Protein AF-A0A6G2DFK9-F1 (afdb_monomer_lite)

Secondary structure (DSSP, 8-state):
-TTGGGSS--S--HHHHHHHHHHHHHTT--HHHHHHTGGGSS--SHHHHHHHHHHHHHHHHHHHHHHS-HHHHHHHHHHHTTHHHHHHHHHT--

Radius of gyration: 17.45 Å; chains: 1; bounding box: 32×27×54 Å

Sequence (94 aa):
FERIINEPKRGIGPGTVEKIRDFANLQNMSMLDASANIMLSGIKGKAAQSIWDFANMMLDLREQLDHLSITELVESVLEKTGYVDILNAQATLE

Structure (mmCIF, N/CA/C/O backbone):
data_AF-A0A6G2DFK9-F1
#
_entry.id   AF-A0A6G2DFK9-F1
#
loop_
_atom_site.group_PDB
_atom_site.id
_atom_site.type_symbol
_atom_site.label_atom_id
_atom_site.label_alt_id
_atom_site.label_comp_id
_atom_site.label_asym_id
_atom_site.label_entity_id
_atom_site.label_seq_id
_atom_site.pdbx_PDB_ins_code
_atom_site.Cartn_x
_atom_site.Cartn_y
_atom_site.Cartn_z
_atom_site.occupancy
_atom_site.B_iso_or_equiv
_atom_site.auth_seq_id
_atom_site.auth_comp_id
_atom_site.auth_asym_id
_atom_site.auth_atom_id
_atom_site.pdbx_PDB_model_num
ATOM 1 N N . PHE A 1 1 ? -8.960 0.939 -6.067 1.00 65.88 1 PHE A N 1
ATOM 2 C CA . PHE A 1 1 ? -7.540 0.553 -5.942 1.00 65.88 1 PHE A CA 1
ATOM 3 C C . PHE A 1 1 ? -6.598 1.704 -6.299 1.00 65.88 1 PHE A C 1
ATOM 5 O O . PHE A 1 1 ? -5.869 2.164 -5.436 1.00 65.88 1 PHE A O 1
ATOM 12 N N . GLU A 1 2 ? -6.660 2.245 -7.518 1.00 66.25 2 GLU A N 1
ATOM 13 C CA . GLU A 1 2 ? -5.702 3.268 -7.985 1.00 66.25 2 GLU A CA 1
ATOM 14 C C . GLU A 1 2 ? -5.738 4.607 -7.235 1.00 66.25 2 GLU A C 1
ATOM 16 O O . GLU A 1 2 ? -4.714 5.269 -7.130 1.00 66.25 2 GLU A O 1
ATOM 21 N N . ARG A 1 3 ? -6.894 4.993 -6.679 1.00 69.81 3 ARG A N 1
ATOM 22 C CA . ARG A 1 3 ? -7.000 6.178 -5.811 1.00 69.81 3 ARG A CA 1
ATOM 23 C C . ARG A 1 3 ? -6.360 5.943 -4.437 1.00 69.81 3 ARG A C 1
ATOM 25 O O . ARG A 1 3 ? -5.522 6.707 -3.993 1.00 69.81 3 ARG A O 1
ATOM 32 N N . ILE A 1 4 ? -6.676 4.811 -3.813 1.00 72.81 4 ILE A N 1
ATOM 33 C CA . ILE A 1 4 ? -6.271 4.498 -2.433 1.00 72.81 4 ILE A CA 1
ATOM 34 C C . ILE A 1 4 ? -4.808 4.053 -2.291 1.00 72.81 4 ILE A C 1
ATOM 36 O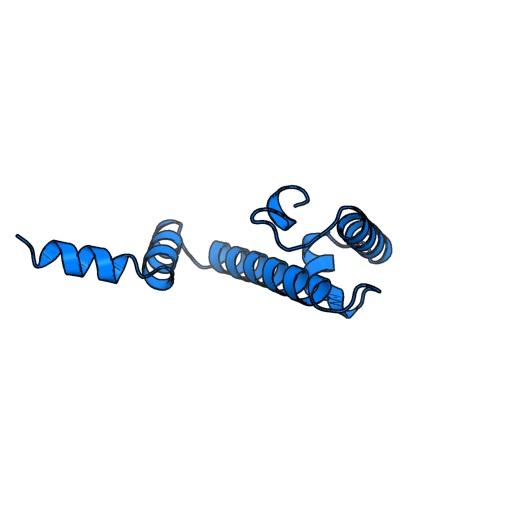 O . ILE A 1 4 ? -4.210 4.248 -1.238 1.00 72.81 4 ILE A O 1
ATOM 40 N N . ILE A 1 5 ? -4.198 3.483 -3.337 1.00 72.19 5 ILE A N 1
ATOM 41 C CA . ILE A 1 5 ? -2.824 2.962 -3.250 1.00 72.19 5 ILE A CA 1
ATOM 42 C C . ILE A 1 5 ? -1.798 4.068 -2.951 1.00 72.19 5 ILE A C 1
ATOM 44 O O . ILE A 1 5 ? -0.813 3.823 -2.258 1.00 72.19 5 ILE A O 1
ATOM 48 N N . ASN A 1 6 ? -2.044 5.305 -3.394 1.00 74.12 6 ASN A N 1
ATOM 49 C CA . ASN A 1 6 ? -1.159 6.448 -3.147 1.00 74.12 6 ASN A CA 1
ATOM 50 C C . ASN A 1 6 ? -1.756 7.491 -2.187 1.00 74.12 6 ASN A C 1
ATOM 52 O O . ASN A 1 6 ? -1.261 8.618 -2.119 1.00 74.12 6 ASN A O 1
ATOM 56 N N . GLU A 1 7 ? -2.801 7.122 -1.445 1.00 70.81 7 GLU A N 1
ATOM 57 C CA . GLU A 1 7 ? -3.402 7.963 -0.411 1.00 70.81 7 GLU A CA 1
ATOM 58 C C . GLU A 1 7 ? -3.353 7.232 0.942 1.00 70.81 7 GLU A C 1
ATOM 60 O O . GLU A 1 7 ? -3.991 6.185 1.094 1.00 70.81 7 GLU A O 1
ATOM 65 N N . PRO A 1 8 ? -2.565 7.712 1.929 1.00 64.19 8 PRO A N 1
ATOM 66 C CA . PRO A 1 8 ? -1.602 8.829 1.890 1.00 64.19 8 PRO A CA 1
ATOM 67 C C . PRO A 1 8 ? -0.423 8.601 0.922 1.00 64.19 8 PRO A C 1
ATOM 69 O O . PRO A 1 8 ? -0.191 7.480 0.477 1.00 64.19 8 PRO A O 1
ATOM 72 N N . LYS A 1 9 ? 0.334 9.662 0.588 1.00 68.31 9 LYS A N 1
ATOM 73 C CA . LYS A 1 9 ? 1.438 9.601 -0.394 1.00 68.31 9 LYS A CA 1
ATOM 74 C C . LYS A 1 9 ? 2.468 8.524 -0.014 1.00 68.31 9 LYS A C 1
ATOM 76 O O . LYS A 1 9 ? 3.251 8.724 0.909 1.00 68.31 9 LYS A O 1
ATOM 81 N N . ARG A 1 10 ? 2.519 7.422 -0.774 1.00 69.62 10 ARG A N 1
ATOM 82 C CA . ARG A 1 10 ? 3.438 6.277 -0.564 1.00 69.62 10 ARG A CA 1
ATOM 83 C C . ARG A 1 10 ? 4.642 6.277 -1.516 1.00 69.62 10 ARG A C 1
ATOM 85 O O . ARG A 1 10 ? 5.365 5.293 -1.616 1.00 69.62 10 ARG A O 1
ATOM 92 N N . GLY A 1 11 ? 4.860 7.376 -2.243 1.00 67.75 11 GLY A N 1
ATOM 93 C CA . GLY A 1 11 ? 5.936 7.471 -3.239 1.00 67.75 11 GLY A CA 1
ATOM 94 C C . GLY A 1 11 ? 5.689 6.605 -4.479 1.00 67.75 11 GLY A C 1
ATOM 95 O O . GLY A 1 11 ? 6.630 6.258 -5.191 1.00 67.75 11 GLY A O 1
ATOM 96 N N . ILE A 1 12 ? 4.429 6.249 -4.740 1.00 76.56 12 ILE A N 1
ATOM 97 C CA . ILE A 1 12 ? 4.030 5.427 -5.880 1.00 76.56 12 ILE A CA 1
ATOM 98 C C . ILE A 1 12 ? 3.650 6.373 -7.020 1.00 76.56 12 ILE A C 1
ATOM 100 O O . ILE A 1 12 ? 2.630 7.058 -6.971 1.00 76.56 12 ILE A O 1
ATOM 104 N N . GLY A 1 13 ? 4.516 6.458 -8.029 1.00 79.00 13 GLY A N 1
ATOM 105 C CA . GLY A 1 13 ? 4.273 7.264 -9.223 1.00 79.00 13 GLY A CA 1
ATOM 106 C C . GLY A 1 13 ? 3.321 6.582 -10.217 1.00 79.00 13 GLY A C 1
ATOM 107 O O . GLY A 1 13 ? 3.129 5.365 -10.149 1.00 79.00 13 GLY A O 1
ATOM 108 N N . PRO A 1 14 ? 2.780 7.332 -11.195 1.00 78.06 14 PRO A N 1
ATOM 109 C CA . PRO A 1 14 ? 1.866 6.796 -12.207 1.00 78.06 14 PRO A CA 1
ATOM 110 C C . PRO A 1 14 ? 2.484 5.643 -13.017 1.00 78.06 14 PRO A C 1
ATOM 112 O O . PRO A 1 14 ? 1.815 4.647 -13.267 1.00 78.06 14 PRO A O 1
ATOM 115 N N . GLY A 1 15 ? 3.785 5.708 -13.328 1.00 82.56 15 GLY A N 1
ATOM 116 C CA . GLY A 1 15 ? 4.486 4.622 -14.026 1.00 82.56 15 GLY A CA 1
ATOM 117 C C . GLY A 1 15 ? 4.647 3.341 -13.196 1.00 82.56 15 GLY A C 1
ATOM 118 O O . GLY A 1 15 ? 4.761 2.253 -13.752 1.00 82.56 15 GLY A O 1
ATOM 119 N N . THR A 1 16 ? 4.630 3.434 -11.864 1.00 83.94 16 THR A N 1
ATOM 120 C CA . THR A 1 16 ? 4.629 2.247 -10.997 1.00 83.94 16 THR A CA 1
ATOM 121 C C . THR A 1 16 ? 3.249 1.599 -10.993 1.00 83.94 16 THR A C 1
ATOM 123 O O . THR A 1 16 ? 3.158 0.383 -11.107 1.00 83.94 16 THR A O 1
ATOM 126 N N . VAL A 1 17 ? 2.177 2.397 -10.933 1.00 84.50 17 VAL A N 1
ATOM 127 C CA . VAL A 1 17 ? 0.793 1.895 -11.018 1.00 84.50 17 VAL A CA 1
ATOM 128 C C . VAL A 1 17 ? 0.544 1.194 -12.353 1.00 84.50 17 VAL A C 1
ATOM 130 O O . VAL A 1 17 ? -0.050 0.120 -12.380 1.00 84.50 17 VAL A O 1
ATOM 133 N N . GLU A 1 18 ? 1.053 1.750 -13.452 1.00 86.94 18 GLU A N 1
ATOM 134 C CA . GLU A 1 18 ? 0.933 1.132 -14.773 1.00 86.94 18 GLU A CA 1
ATOM 135 C C . GLU A 1 18 ? 1.639 -0.228 -14.848 1.00 86.94 18 GLU A C 1
ATOM 137 O O . GLU A 1 18 ? 1.056 -1.188 -15.342 1.00 86.94 18 GLU A O 1
ATOM 142 N N . LYS A 1 19 ? 2.836 -0.358 -14.259 1.00 87.38 19 LYS A N 1
ATOM 143 C CA . LYS A 1 19 ? 3.539 -1.649 -14.161 1.00 87.38 19 LYS A CA 1
ATOM 144 C C . LYS A 1 19 ? 2.781 -2.685 -13.331 1.00 87.38 19 LYS A C 1
ATOM 146 O O . LYS A 1 19 ? 2.808 -3.861 -13.673 1.00 87.38 19 LYS A O 1
ATOM 151 N N . ILE A 1 20 ? 2.112 -2.267 -12.253 1.00 87.56 20 ILE A N 1
ATOM 152 C CA . ILE A 1 20 ? 1.254 -3.166 -11.462 1.00 87.56 20 ILE A CA 1
ATOM 153 C C . ILE A 1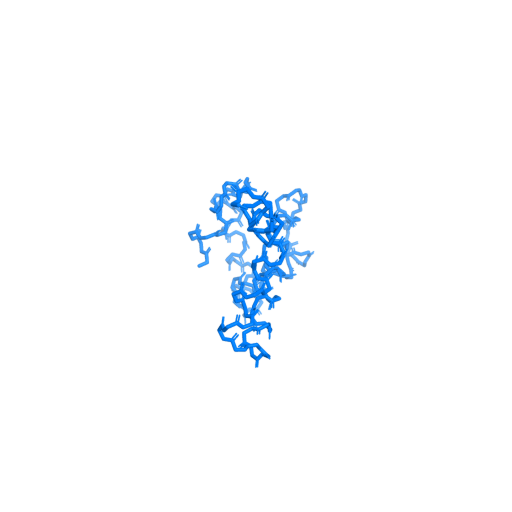 20 ? 0.073 -3.630 -12.312 1.00 87.56 20 ILE A C 1
ATOM 155 O O . ILE A 1 20 ? -0.253 -4.812 -12.303 1.00 87.56 20 ILE A O 1
ATOM 159 N N . ARG A 1 21 ? -0.559 -2.713 -13.054 1.00 87.81 21 ARG A N 1
ATOM 160 C CA . ARG A 1 21 ? -1.675 -3.036 -13.950 1.00 87.81 21 ARG A CA 1
ATOM 161 C C . ARG A 1 21 ? -1.250 -4.020 -15.037 1.00 87.81 21 ARG A C 1
ATOM 163 O O . ARG A 1 21 ? -1.962 -4.987 -15.280 1.00 87.81 21 ARG A O 1
ATOM 170 N N . ASP A 1 22 ? -0.104 -3.788 -15.666 1.00 90.62 22 ASP A N 1
ATOM 171 C CA . ASP A 1 22 ? 0.440 -4.680 -16.689 1.00 90.62 22 ASP A CA 1
ATOM 172 C C . ASP A 1 22 ? 0.732 -6.072 -16.114 1.00 90.62 22 ASP A C 1
ATOM 174 O O . ASP A 1 22 ? 0.249 -7.074 -16.634 1.00 90.62 22 ASP A O 1
ATOM 178 N N . PHE A 1 23 ? 1.398 -6.136 -14.957 1.00 90.12 23 PHE A N 1
ATOM 179 C CA . PHE A 1 23 ? 1.653 -7.391 -14.253 1.00 90.12 23 PHE A CA 1
ATOM 180 C C . PHE A 1 23 ? 0.361 -8.134 -13.873 1.00 90.12 23 PHE A C 1
ATOM 182 O O . PHE A 1 23 ? 0.258 -9.342 -14.086 1.00 90.12 23 PHE A O 1
ATOM 189 N N . ALA A 1 24 ? -0.644 -7.413 -13.369 1.00 91.12 24 ALA A N 1
ATOM 190 C CA . ALA A 1 24 ? -1.954 -7.963 -13.034 1.00 91.12 24 ALA A CA 1
ATOM 191 C C . ALA A 1 24 ? -2.640 -8.581 -14.263 1.00 91.12 24 ALA A C 1
ATOM 193 O O . ALA A 1 24 ? -3.123 -9.710 -14.199 1.00 91.12 24 ALA A O 1
ATOM 194 N N . ASN A 1 25 ? -2.613 -7.878 -15.400 1.00 91.44 25 ASN A N 1
ATOM 195 C CA . ASN A 1 25 ? -3.167 -8.366 -16.662 1.00 91.44 25 ASN A CA 1
ATOM 196 C C . ASN A 1 25 ? -2.407 -9.592 -17.187 1.00 91.44 25 ASN A C 1
ATOM 198 O O . ASN A 1 25 ? -3.033 -10.580 -17.567 1.00 91.44 25 ASN A O 1
ATOM 202 N N . LEU A 1 26 ? -1.070 -9.562 -17.170 1.00 90.56 26 LEU A N 1
ATOM 203 C CA . LEU A 1 26 ? -0.228 -10.678 -17.616 1.00 90.56 26 LEU A CA 1
ATOM 204 C C . LEU A 1 26 ? -0.494 -11.955 -16.816 1.00 90.56 26 LEU A C 1
ATOM 206 O O . LEU A 1 26 ? -0.493 -13.050 -17.374 1.00 90.56 26 LEU A O 1
ATOM 210 N N . GLN A 1 27 ? -0.723 -11.818 -15.513 1.00 88.06 27 GLN A N 1
ATOM 211 C CA . GLN A 1 27 ? -0.986 -12.942 -14.621 1.00 88.06 27 GLN A CA 1
ATOM 212 C C . GLN A 1 27 ? -2.481 -13.255 -14.451 1.00 88.06 27 GLN A C 1
ATOM 214 O O . GLN A 1 27 ? -2.822 -14.143 -13.675 1.00 88.06 27 GLN A O 1
ATOM 219 N N . ASN A 1 28 ? -3.370 -12.557 -15.171 1.00 90.06 28 ASN A N 1
ATOM 220 C CA . ASN A 1 28 ? -4.827 -12.696 -15.059 1.00 90.06 28 ASN A CA 1
ATOM 221 C C . ASN A 1 28 ? -5.327 -12.630 -13.601 1.00 90.06 28 ASN A C 1
ATOM 223 O O . ASN A 1 28 ? -6.160 -13.429 -13.174 1.00 90.06 28 ASN A O 1
ATOM 227 N N . MET A 1 29 ? -4.812 -11.674 -12.828 1.00 90.25 29 MET A N 1
ATOM 228 C CA . MET A 1 29 ? -5.175 -11.470 -11.425 1.00 90.25 29 MET A CA 1
ATOM 229 C C . MET A 1 29 ? -5.595 -10.024 -11.157 1.00 90.25 29 MET A C 1
ATOM 231 O O . MET A 1 29 ? -5.351 -9.118 -11.954 1.00 90.25 29 MET A O 1
ATOM 235 N N . SER A 1 30 ? -6.231 -9.787 -10.013 1.00 89.00 30 SER A N 1
ATOM 236 C CA . SER A 1 30 ? -6.618 -8.436 -9.601 1.00 89.00 30 SER A CA 1
ATOM 237 C C . SER A 1 30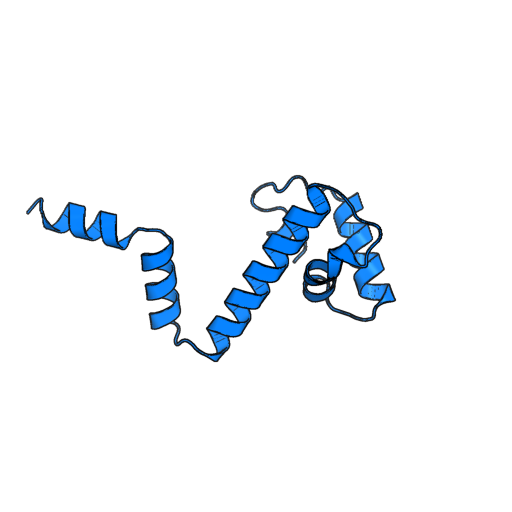 ? -5.388 -7.588 -9.271 1.00 89.00 30 SER A C 1
ATOM 239 O O . SER A 1 30 ? -4.376 -8.104 -8.805 1.00 89.00 30 SER A O 1
ATOM 241 N N . MET A 1 31 ? -5.484 -6.258 -9.404 1.00 87.38 31 MET A N 1
ATOM 242 C CA . MET A 1 31 ? -4.394 -5.353 -8.996 1.00 87.38 31 MET A CA 1
ATOM 243 C C . MET A 1 31 ? -3.996 -5.508 -7.516 1.00 87.38 31 MET A C 1
ATOM 245 O O . MET A 1 31 ? -2.840 -5.267 -7.176 1.00 87.38 31 MET A O 1
ATOM 249 N N . LEU A 1 32 ? -4.927 -5.920 -6.647 1.00 87.81 32 LEU A N 1
ATOM 250 C CA . LEU A 1 32 ? -4.650 -6.217 -5.239 1.00 87.81 32 LEU A CA 1
ATOM 251 C C . LEU A 1 32 ? -3.764 -7.463 -5.091 1.00 87.81 32 LEU A C 1
ATOM 253 O O . LEU A 1 32 ? -2.703 -7.375 -4.480 1.00 87.81 32 LEU A O 1
ATOM 257 N N . ASP A 1 33 ? -4.149 -8.583 -5.704 1.00 87.38 33 ASP A N 1
ATOM 258 C CA . ASP A 1 33 ? -3.359 -9.820 -5.707 1.00 87.38 33 ASP A CA 1
ATOM 259 C C . ASP A 1 33 ? -1.994 -9.625 -6.375 1.00 87.38 33 ASP A C 1
ATOM 261 O O . ASP A 1 33 ? -0.971 -10.075 -5.859 1.00 87.38 33 ASP A O 1
ATOM 265 N N . ALA A 1 34 ? -1.950 -8.866 -7.470 1.00 90.62 34 ALA A N 1
ATOM 266 C CA . ALA A 1 34 ? -0.711 -8.482 -8.141 1.00 90.62 34 ALA A CA 1
ATOM 267 C C . ALA A 1 34 ? 0.206 -7.653 -7.229 1.00 90.62 34 ALA A C 1
ATOM 269 O O . ALA A 1 34 ? 1.425 -7.802 -7.264 1.00 90.62 34 ALA A O 1
ATOM 270 N N . SER A 1 35 ? -0.380 -6.804 -6.382 1.00 89.94 35 SER A N 1
ATOM 271 C CA . SER A 1 35 ? 0.353 -6.005 -5.396 1.00 89.94 35 SER A CA 1
ATOM 272 C C . SER A 1 35 ? 0.840 -6.846 -4.210 1.00 89.94 35 SER A C 1
ATOM 274 O O . SER A 1 35 ? 1.941 -6.616 -3.715 1.00 89.94 35 SER A O 1
ATOM 276 N N . ALA A 1 36 ? 0.082 -7.861 -3.791 1.00 89.75 36 ALA A N 1
ATOM 277 C CA . ALA A 1 36 ? 0.527 -8.831 -2.785 1.00 89.75 36 ALA A CA 1
ATOM 278 C C . ALA A 1 36 ? 1.663 -9.724 -3.315 1.00 89.75 36 ALA A C 1
ATOM 280 O O . ALA A 1 36 ? 2.566 -10.107 -2.575 1.00 89.75 36 ALA A O 1
ATOM 281 N N . ASN A 1 37 ? 1.674 -9.978 -4.625 1.00 88.69 37 ASN A N 1
ATOM 282 C CA . ASN A 1 37 ? 2.704 -10.743 -5.327 1.00 88.69 37 ASN A CA 1
ATOM 283 C C . ASN A 1 37 ? 3.734 -9.853 -6.038 1.00 88.69 37 ASN A C 1
ATOM 285 O O . ASN A 1 37 ? 4.422 -10.302 -6.955 1.00 88.69 37 ASN A O 1
ATOM 289 N N . ILE A 1 38 ? 3.888 -8.592 -5.617 1.00 88.44 38 ILE A N 1
ATOM 290 C CA . ILE A 1 38 ? 4.712 -7.609 -6.337 1.00 88.44 38 ILE A CA 1
ATOM 291 C C . ILE A 1 38 ? 6.188 -8.016 -6.460 1.00 88.44 38 ILE A C 1
ATOM 293 O O . ILE A 1 38 ? 6.871 -7.575 -7.381 1.00 88.44 38 ILE A O 1
ATOM 297 N N . MET A 1 39 ? 6.675 -8.903 -5.591 1.00 85.38 39 MET A N 1
ATOM 298 C CA . MET A 1 39 ? 8.031 -9.464 -5.651 1.00 85.38 39 MET A CA 1
ATOM 299 C C . MET A 1 39 ? 8.279 -10.323 -6.902 1.00 85.38 39 MET A C 1
ATOM 301 O O . MET A 1 39 ? 9.427 -10.488 -7.306 1.00 85.38 39 MET A O 1
ATOM 305 N N . LEU A 1 40 ? 7.216 -10.844 -7.524 1.00 85.19 40 LEU A N 1
ATOM 306 C CA . LEU A 1 40 ? 7.264 -11.576 -8.794 1.00 85.19 40 LEU A CA 1
ATOM 307 C C . LEU A 1 40 ? 7.220 -10.641 -10.014 1.00 85.19 40 LEU A C 1
ATOM 309 O O . LEU A 1 40 ? 7.399 -11.085 -11.147 1.00 85.19 40 LEU A O 1
ATOM 313 N N . SER A 1 41 ? 6.988 -9.346 -9.793 1.00 84.44 41 SER A N 1
ATOM 314 C CA . SER A 1 41 ? 7.002 -8.332 -10.842 1.00 84.44 41 SER A CA 1
ATOM 315 C C . SER A 1 41 ? 8.419 -7.798 -11.104 1.00 84.44 41 SER A C 1
ATOM 317 O O . SER A 1 41 ? 9.381 -8.081 -10.390 1.00 84.44 41 SER A O 1
ATOM 319 N N . GLY A 1 42 ? 8.552 -6.937 -12.117 1.00 83.69 42 GLY A N 1
ATOM 320 C CA . GLY A 1 42 ? 9.782 -6.176 -12.363 1.00 83.69 42 GLY A CA 1
ATOM 321 C C . GLY A 1 42 ? 9.997 -4.972 -11.429 1.00 83.69 42 GLY A C 1
ATOM 322 O O . GLY A 1 42 ? 10.975 -4.241 -11.603 1.00 83.69 42 GLY A O 1
ATOM 323 N N . ILE A 1 43 ? 9.092 -4.706 -10.479 1.00 83.38 43 ILE A N 1
ATOM 324 C CA . ILE A 1 43 ? 9.167 -3.552 -9.570 1.00 83.38 43 ILE A CA 1
ATOM 325 C C . ILE A 1 43 ? 10.047 -3.905 -8.366 1.00 83.38 43 ILE A C 1
ATOM 327 O O . ILE A 1 43 ? 9.845 -4.921 -7.713 1.00 83.38 43 ILE A O 1
ATOM 331 N N . LYS A 1 44 ? 11.034 -3.055 -8.054 1.00 83.38 44 LYS A N 1
ATOM 332 C CA . LYS A 1 44 ? 12.005 -3.285 -6.970 1.00 83.38 44 LYS A CA 1
ATOM 333 C C . LYS A 1 44 ? 12.172 -2.062 -6.072 1.00 83.38 44 LYS A C 1
ATOM 335 O O . LYS A 1 44 ? 11.814 -0.942 -6.435 1.00 83.38 44 LYS A O 1
ATOM 340 N N . GLY A 1 45 ? 12.780 -2.284 -4.909 1.00 85.31 45 GLY A N 1
ATOM 341 C CA . GLY A 1 45 ? 13.142 -1.236 -3.956 1.00 85.31 45 GLY A CA 1
ATOM 342 C C . GLY A 1 45 ? 11.977 -0.795 -3.071 1.00 85.31 45 GLY A C 1
ATOM 343 O O . GLY A 1 45 ? 11.006 -1.526 -2.887 1.00 85.31 45 GLY A O 1
ATOM 344 N N . LYS A 1 46 ? 12.074 0.420 -2.518 1.00 81.62 46 LYS A N 1
ATOM 345 C CA . LYS A 1 46 ? 11.112 0.942 -1.529 1.00 81.62 46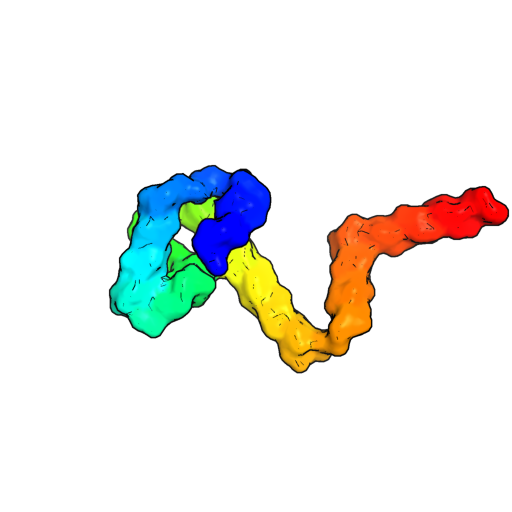 LYS A CA 1
ATOM 346 C C . LYS A 1 46 ? 9.670 0.965 -2.040 1.00 81.62 46 LYS A C 1
ATOM 348 O O . LYS A 1 46 ? 8.763 0.668 -1.276 1.00 81.62 46 LYS A O 1
ATOM 353 N N . ALA A 1 47 ? 9.468 1.248 -3.329 1.00 82.00 47 ALA A N 1
ATOM 354 C CA . ALA A 1 47 ? 8.138 1.238 -3.931 1.00 82.00 47 ALA A CA 1
ATOM 355 C C . ALA A 1 47 ? 7.491 -0.155 -3.865 1.00 82.00 47 ALA A C 1
ATOM 357 O O . ALA A 1 47 ? 6.340 -0.258 -3.458 1.00 82.00 47 ALA A O 1
ATOM 358 N N . ALA A 1 48 ? 8.236 -1.219 -4.196 1.00 85.75 48 ALA A N 1
ATOM 359 C CA . ALA A 1 48 ? 7.734 -2.592 -4.116 1.00 85.75 48 ALA A CA 1
ATOM 360 C C . ALA A 1 48 ? 7.348 -2.960 -2.677 1.00 85.75 48 ALA A C 1
ATOM 362 O O . ALA A 1 48 ? 6.258 -3.475 -2.455 1.00 85.75 48 ALA A O 1
ATOM 363 N N . GLN A 1 49 ? 8.190 -2.608 -1.699 1.00 86.12 49 GLN A N 1
ATOM 364 C CA . GLN A 1 49 ? 7.896 -2.863 -0.288 1.00 86.12 49 GLN A CA 1
ATOM 365 C C . GLN A 1 49 ? 6.623 -2.139 0.177 1.00 86.12 49 GLN A C 1
ATOM 367 O O . GLN A 1 49 ? 5.777 -2.751 0.817 1.00 86.12 49 GLN A O 1
ATOM 372 N N . SER A 1 50 ? 6.454 -0.858 -0.170 1.00 85.00 50 SER A N 1
ATOM 373 C CA . SER A 1 50 ? 5.259 -0.087 0.205 1.00 85.00 50 SER A CA 1
ATOM 374 C C . SER A 1 50 ? 3.976 -0.603 -0.453 1.00 85.00 50 SER A C 1
ATOM 376 O O . SER A 1 50 ? 2.911 -0.532 0.153 1.00 85.00 50 SER A O 1
ATOM 378 N N . ILE A 1 51 ? 4.063 -1.116 -1.684 1.00 86.31 51 ILE A N 1
ATOM 379 C CA . ILE A 1 51 ? 2.931 -1.736 -2.390 1.00 86.31 51 ILE A CA 1
ATOM 380 C C . ILE A 1 51 ? 2.555 -3.065 -1.731 1.00 86.31 51 ILE A C 1
ATOM 382 O O . ILE A 1 51 ? 1.374 -3.323 -1.506 1.00 86.31 51 ILE A O 1
ATOM 386 N N . TRP A 1 52 ? 3.559 -3.883 -1.411 1.00 88.69 52 TRP A N 1
ATOM 387 C CA . TRP A 1 52 ? 3.373 -5.174 -0.759 1.00 88.69 52 TRP A CA 1
ATOM 388 C C . TRP A 1 52 ? 2.721 -5.022 0.618 1.00 88.69 52 TRP A C 1
ATOM 390 O O . TRP A 1 52 ? 1.753 -5.715 0.918 1.00 88.69 52 TRP A O 1
ATOM 400 N N . ASP A 1 53 ? 3.210 -4.080 1.424 1.00 87.00 53 ASP A N 1
ATOM 401 C CA . ASP A 1 53 ? 2.683 -3.783 2.759 1.00 87.00 53 ASP A CA 1
ATOM 402 C C . ASP A 1 53 ? 1.211 -3.342 2.702 1.00 87.00 53 ASP A C 1
ATOM 404 O O . ASP A 1 53 ? 0.352 -3.900 3.383 1.00 87.00 53 ASP A O 1
ATOM 408 N N . PHE A 1 54 ? 0.889 -2.427 1.780 1.00 85.62 54 PHE A N 1
ATOM 409 C CA . PHE A 1 54 ? -0.486 -1.990 1.536 1.00 85.62 54 PHE A CA 1
ATOM 410 C C . PHE A 1 54 ? -1.405 -3.141 1.099 1.00 85.62 54 PHE A C 1
ATOM 412 O O . PHE A 1 54 ? -2.548 -3.229 1.546 1.00 85.62 54 PHE A O 1
ATOM 419 N N . ALA A 1 55 ? -0.924 -4.017 0.216 1.00 88.56 55 ALA A N 1
ATOM 420 C CA . ALA A 1 55 ? -1.712 -5.142 -0.267 1.00 88.56 55 ALA A CA 1
ATOM 421 C C . ALA A 1 55 ? -1.978 -6.170 0.838 1.00 88.56 55 ALA A C 1
ATOM 423 O O . ALA A 1 55 ? -3.113 -6.613 0.977 1.00 88.56 55 ALA A O 1
ATOM 424 N N . ASN A 1 56 ? -0.971 -6.498 1.653 1.00 87.56 56 ASN A N 1
ATOM 425 C CA . ASN A 1 56 ? -1.137 -7.418 2.780 1.00 87.56 56 ASN A CA 1
ATOM 426 C C . ASN A 1 56 ? -2.068 -6.846 3.846 1.00 87.56 56 ASN A C 1
ATOM 428 O O . ASN A 1 56 ? -2.935 -7.565 4.318 1.00 87.56 56 ASN A O 1
ATOM 432 N N . MET A 1 57 ? -1.970 -5.551 4.153 1.00 84.44 57 MET A N 1
ATOM 433 C CA . MET A 1 57 ? -2.927 -4.878 5.038 1.00 84.44 57 MET A CA 1
ATOM 434 C C . MET A 1 57 ? -4.367 -5.019 4.526 1.00 84.44 57 MET A C 1
ATOM 436 O O . MET A 1 57 ? -5.276 -5.319 5.289 1.00 84.44 57 MET A O 1
ATOM 440 N N . MET A 1 58 ? -4.592 -4.817 3.226 1.00 83.56 58 MET A N 1
ATOM 441 C CA . MET A 1 58 ? -5.922 -4.959 2.626 1.00 83.56 58 MET A CA 1
ATOM 442 C C . MET A 1 58 ? -6.428 -6.405 2.632 1.00 83.56 58 MET A C 1
ATOM 444 O O . MET A 1 58 ? -7.629 -6.625 2.774 1.00 83.56 58 MET A O 1
ATOM 448 N N . LEU A 1 59 ? -5.536 -7.383 2.462 1.00 84.62 59 LEU A N 1
ATOM 449 C CA . LEU A 1 59 ? -5.878 -8.801 2.547 1.00 84.62 59 LEU A CA 1
ATOM 450 C C . LEU A 1 59 ? -6.210 -9.211 3.985 1.00 84.62 59 LEU A C 1
ATOM 452 O O . LEU A 1 59 ? -7.249 -9.827 4.184 1.00 84.62 59 LEU A O 1
ATOM 456 N N . ASP A 1 60 ? -5.412 -8.781 4.965 1.00 82.19 60 ASP A N 1
ATOM 457 C CA . ASP A 1 60 ? -5.653 -8.994 6.399 1.00 82.19 60 ASP A CA 1
ATOM 458 C C . ASP A 1 60 ? -7.003 -8.404 6.830 1.00 82.19 60 ASP A C 1
ATOM 460 O O . ASP A 1 60 ? -7.817 -9.088 7.445 1.00 82.19 60 ASP A O 1
ATOM 464 N N . LEU A 1 61 ? -7.306 -7.172 6.405 1.00 77.12 61 LEU A N 1
ATOM 465 C CA . LEU A 1 61 ? -8.612 -6.550 6.637 1.00 77.12 61 LEU A CA 1
ATOM 466 C C . LEU A 1 61 ? -9.753 -7.340 5.982 1.00 77.12 61 LEU A C 1
ATOM 468 O O . LEU A 1 61 ? -10.831 -7.453 6.557 1.00 77.12 61 LEU A O 1
ATOM 472 N N . ARG A 1 62 ? -9.538 -7.891 4.781 1.00 79.50 62 ARG A N 1
ATOM 473 C CA . ARG A 1 62 ? -10.542 -8.710 4.088 1.00 79.50 62 ARG A CA 1
ATOM 474 C C . ARG A 1 62 ? -10.772 -10.048 4.789 1.00 79.50 62 ARG A C 1
ATOM 476 O O . ARG A 1 62 ? -11.917 -10.470 4.871 1.00 79.50 62 ARG A O 1
ATOM 483 N N . GLU A 1 63 ? -9.723 -10.703 5.275 1.00 78.00 63 GLU A N 1
ATOM 484 C CA . GLU A 1 63 ? -9.847 -11.943 6.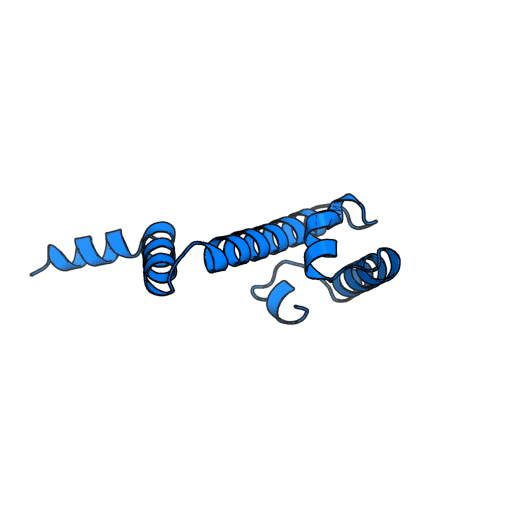052 1.00 78.00 63 GLU A CA 1
ATOM 485 C C . GLU A 1 63 ? -10.550 -11.684 7.387 1.00 78.00 63 GLU A C 1
ATOM 487 O O . GLU A 1 63 ? -11.441 -12.431 7.781 1.00 78.00 63 GLU A O 1
ATOM 492 N N . GLN A 1 64 ? -10.235 -10.567 8.039 1.00 69.19 64 GLN A N 1
ATOM 493 C CA . GLN A 1 64 ? -10.914 -10.140 9.259 1.00 69.19 64 GLN A CA 1
ATOM 494 C C . GLN A 1 64 ? -12.399 -9.825 9.029 1.00 69.19 64 GLN A C 1
ATOM 496 O O . GLN A 1 64 ? -13.201 -10.094 9.913 1.00 69.19 64 GLN A O 1
ATOM 501 N N . LEU A 1 65 ? -12.803 -9.332 7.851 1.00 66.94 65 LEU A N 1
ATOM 502 C CA . LEU A 1 65 ? -14.220 -9.091 7.529 1.00 66.94 65 LEU A CA 1
ATOM 503 C C . LEU A 1 65 ? -15.074 -10.368 7.452 1.00 66.94 65 LEU A C 1
ATOM 505 O O . LEU A 1 65 ? -16.282 -10.279 7.653 1.00 66.94 65 LEU A O 1
ATOM 509 N N . ASP A 1 66 ? -14.481 -11.526 7.146 1.00 63.44 66 ASP A N 1
ATOM 510 C CA . ASP A 1 66 ? -15.210 -12.805 7.082 1.00 63.44 66 ASP A CA 1
ATOM 511 C C . ASP A 1 66 ? -15.353 -13.450 8.474 1.00 63.44 66 ASP A C 1
ATOM 513 O O . ASP A 1 66 ? -16.286 -14.208 8.734 1.00 63.44 66 ASP A O 1
ATOM 517 N N . HIS A 1 67 ? -14.451 -13.099 9.398 1.00 58.69 67 HIS A N 1
ATOM 518 C CA . HIS A 1 67 ? -14.376 -13.675 10.741 1.00 58.69 67 HIS A CA 1
ATOM 519 C C . HIS A 1 67 ? -14.885 -12.759 11.863 1.00 58.69 67 HIS A C 1
ATOM 521 O O . HIS A 1 67 ? -15.182 -13.264 12.943 1.00 58.69 67 HIS A O 1
ATOM 527 N N . LEU A 1 68 ? -15.009 -11.448 11.628 1.00 51.12 68 LEU A N 1
ATOM 528 C CA . LEU A 1 68 ? -15.390 -10.460 12.638 1.00 51.12 68 LEU A CA 1
ATOM 529 C C . LEU A 1 68 ? -16.694 -9.757 12.262 1.00 51.12 68 LEU A C 1
ATOM 531 O O . LEU A 1 68 ? -16.887 -9.282 11.141 1.00 51.12 68 LEU A O 1
ATOM 535 N N . SER A 1 69 ? -17.588 -9.616 13.239 1.00 58.19 69 SER A N 1
ATOM 536 C CA . SER A 1 69 ? -18.728 -8.704 13.104 1.00 58.19 69 SER A CA 1
ATOM 537 C C . SER A 1 69 ? -18.234 -7.250 13.043 1.00 58.19 69 SER A C 1
ATOM 539 O O . SER A 1 69 ? -17.193 -6.927 13.607 1.00 58.19 69 SER A O 1
ATOM 541 N N . ILE A 1 70 ? -18.997 -6.342 12.413 1.00 57.84 70 ILE A N 1
ATOM 542 C CA . ILE A 1 70 ? -18.672 -4.895 12.327 1.00 57.84 70 ILE A CA 1
ATOM 543 C C . ILE A 1 70 ? -18.261 -4.309 13.690 1.00 57.84 70 ILE A C 1
ATOM 545 O O . ILE A 1 70 ? -17.374 -3.463 13.752 1.00 57.84 70 ILE A O 1
ATOM 549 N N . THR A 1 71 ? -18.868 -4.788 14.775 1.00 60.81 71 THR A N 1
ATOM 550 C CA . THR A 1 71 ? -18.537 -4.411 16.153 1.00 60.81 71 THR A CA 1
ATOM 551 C C . THR A 1 71 ? -17.108 -4.796 16.549 1.00 60.81 71 THR A C 1
ATOM 553 O O . THR A 1 71 ? -16.376 -3.946 17.042 1.00 60.81 71 THR A O 1
ATOM 556 N N . GLU A 1 72 ? -16.666 -6.020 16.255 1.00 62.75 72 GLU A N 1
ATOM 557 C CA . GLU A 1 72 ? -15.312 -6.477 16.594 1.00 62.75 72 GLU A CA 1
ATOM 558 C C . GLU A 1 72 ? -14.242 -5.823 15.715 1.00 62.75 72 GLU A C 1
ATOM 560 O O . GLU A 1 72 ? -13.134 -5.569 16.178 1.00 62.75 72 GLU A O 1
ATOM 565 N N . LEU A 1 73 ? -14.570 -5.475 14.464 1.00 59.84 73 LEU A N 1
ATOM 566 C CA . LEU A 1 73 ? -13.673 -4.685 13.616 1.00 59.84 73 LEU A CA 1
ATOM 567 C C . LEU A 1 73 ? -13.456 -3.281 14.209 1.00 59.84 73 LEU A C 1
ATOM 569 O O . LEU A 1 73 ? -12.335 -2.776 14.214 1.00 59.84 73 LEU A O 1
ATOM 573 N N . VAL A 1 74 ? -14.517 -2.657 14.734 1.00 63.75 74 VAL A N 1
ATOM 574 C CA . VAL A 1 74 ? -14.431 -1.363 15.429 1.00 63.75 74 VAL A CA 1
ATOM 575 C C . VAL A 1 74 ? -13.620 -1.492 16.720 1.00 63.75 74 VAL A C 1
ATOM 577 O O . VAL A 1 74 ? -12.762 -0.646 16.961 1.00 63.75 74 VAL A O 1
ATOM 580 N N . GLU A 1 75 ? -13.811 -2.556 17.505 1.00 64.75 75 GLU A N 1
ATOM 581 C CA . GLU A 1 75 ? -13.009 -2.819 18.711 1.00 64.75 75 GLU A CA 1
ATOM 582 C C . GLU A 1 75 ? -11.529 -3.049 18.380 1.00 64.75 75 GLU A C 1
ATOM 584 O O . GLU A 1 75 ? -10.670 -2.392 18.962 1.00 64.75 75 GLU A O 1
ATOM 589 N N . SER A 1 76 ? -11.211 -3.864 17.369 1.00 60.66 76 SER A N 1
ATOM 590 C CA . SER A 1 76 ? -9.825 -4.102 16.941 1.00 60.66 76 SER A CA 1
ATOM 591 C C . SER A 1 76 ? -9.154 -2.841 16.388 1.00 60.66 76 SER A C 1
ATOM 593 O O . SER A 1 76 ? -7.962 -2.621 16.605 1.00 60.66 76 SER A O 1
ATOM 595 N N . VAL A 1 77 ? -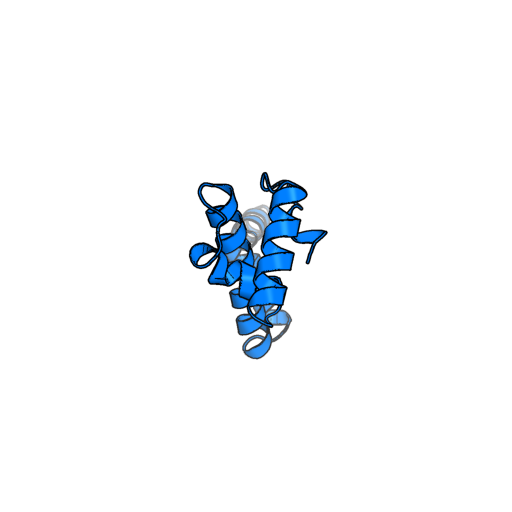9.906 -1.975 15.700 1.00 62.47 77 VAL A N 1
ATOM 596 C CA . VAL A 1 77 ? -9.416 -0.659 15.266 1.00 62.47 77 VAL A CA 1
ATOM 597 C C . VAL A 1 77 ? -9.170 0.253 16.470 1.00 62.47 77 VAL A C 1
ATOM 599 O O . VAL A 1 77 ? -8.128 0.905 16.517 1.00 62.47 77 VAL A O 1
ATOM 602 N N . LEU A 1 78 ? -10.066 0.293 17.459 1.00 63.16 78 LEU A N 1
ATOM 603 C CA . LEU A 1 78 ? -9.900 1.092 18.683 1.00 63.16 78 LEU A CA 1
ATOM 604 C C . LEU A 1 78 ? -8.710 0.618 19.537 1.00 63.16 78 LEU A C 1
ATOM 606 O O . LEU A 1 78 ? -7.973 1.453 20.067 1.00 63.16 78 LEU A O 1
ATOM 610 N N . GLU A 1 79 ? -8.482 -0.694 19.621 1.00 64.31 79 GLU A N 1
ATOM 611 C CA . GLU A 1 79 ? -7.343 -1.299 20.323 1.00 64.31 79 GLU A CA 1
ATOM 612 C C . GLU A 1 79 ? -6.023 -1.037 19.590 1.00 64.31 79 GLU A C 1
ATOM 614 O O . GLU A 1 79 ? -5.078 -0.502 20.172 1.00 64.31 79 GLU A O 1
ATOM 619 N N . LYS A 1 80 ? -5.953 -1.332 18.284 1.00 59.28 80 LYS A N 1
ATOM 620 C CA . LYS A 1 80 ? -4.715 -1.177 17.499 1.00 59.28 80 LYS A CA 1
ATOM 621 C C . LYS A 1 80 ? -4.313 0.280 17.271 1.00 59.28 80 LYS A C 1
ATOM 623 O O . LYS A 1 80 ? -3.140 0.546 17.015 1.00 59.28 80 LYS A O 1
ATOM 628 N N . THR A 1 81 ? -5.249 1.226 17.352 1.00 58.81 81 THR A N 1
ATOM 629 C CA . THR A 1 81 ? -4.957 2.668 17.240 1.00 58.81 81 THR A CA 1
ATOM 630 C C . THR A 1 81 ? -4.630 3.331 18.582 1.00 58.81 81 THR A C 1
ATOM 632 O O . THR A 1 81 ? -4.268 4.507 18.590 1.00 58.81 81 THR A O 1
ATOM 635 N N . GLY A 1 82 ? -4.715 2.603 19.705 1.00 54.81 82 GLY A N 1
ATOM 636 C CA . GLY A 1 82 ? -4.429 3.131 21.045 1.00 54.81 82 GLY A CA 1
ATOM 637 C C . GLY A 1 82 ? -5.509 4.070 21.595 1.00 54.81 82 GLY A C 1
ATOM 638 O O . GLY A 1 82 ? -5.273 4.788 22.563 1.00 54.81 82 GLY A O 1
ATOM 639 N N . TYR A 1 83 ? -6.703 4.084 20.997 1.00 52.53 83 TYR A N 1
ATOM 640 C CA . TYR A 1 83 ? -7.790 4.982 21.400 1.00 52.53 83 TYR A CA 1
ATOM 641 C C . TYR A 1 83 ? -8.413 4.583 22.753 1.00 52.53 83 TYR A C 1
ATOM 643 O O . TYR A 1 83 ? -8.901 5.439 23.489 1.00 52.53 83 TYR A O 1
ATOM 651 N N . VAL A 1 84 ? -8.328 3.299 23.125 1.00 57.31 84 VAL A N 1
ATOM 652 C CA . VAL A 1 84 ? -8.698 2.788 24.462 1.00 57.31 84 VAL A CA 1
ATOM 653 C C . VAL A 1 84 ? -7.861 3.428 25.576 1.00 57.31 84 VAL A C 1
ATOM 655 O O . VAL A 1 84 ? -8.381 3.699 26.660 1.00 57.31 84 VAL A O 1
ATOM 658 N N . ASP A 1 85 ? -6.589 3.722 25.310 1.00 56.47 85 ASP A N 1
ATOM 659 C CA . ASP A 1 85 ? -5.688 4.369 26.270 1.00 56.47 85 ASP A CA 1
ATOM 660 C C . ASP A 1 85 ? -6.096 5.837 26.505 1.00 56.47 85 ASP A C 1
ATOM 662 O O . ASP A 1 85 ? -6.098 6.332 27.631 1.00 56.47 85 ASP A O 1
ATOM 666 N N . ILE A 1 86 ? -6.560 6.511 25.446 1.00 57.81 86 ILE A N 1
ATOM 667 C CA . ILE A 1 86 ? -7.043 7.900 25.491 1.00 57.81 86 ILE A CA 1
ATOM 668 C C . ILE A 1 86 ? -8.377 7.999 26.250 1.00 57.81 86 ILE A C 1
ATOM 670 O O . ILE A 1 86 ? -8.567 8.920 27.045 1.00 57.81 86 ILE A O 1
ATOM 674 N N . LEU A 1 87 ? -9.286 7.039 26.050 1.00 54.09 87 LEU A N 1
ATOM 675 C CA . LEU A 1 87 ? -10.565 6.983 26.769 1.00 54.09 87 LEU A CA 1
ATOM 676 C C . LEU A 1 87 ? -10.387 6.635 28.259 1.00 54.09 87 LEU A C 1
ATOM 678 O O . LEU A 1 87 ? -11.050 7.242 29.098 1.00 54.09 87 LEU A O 1
ATOM 682 N N . ASN A 1 88 ? -9.457 5.740 28.617 1.00 53.94 88 ASN A N 1
ATOM 683 C CA . ASN A 1 88 ? -9.114 5.480 30.025 1.00 53.94 88 ASN A CA 1
ATOM 684 C C . ASN A 1 88 ? -8.444 6.692 30.695 1.00 53.94 88 ASN A C 1
ATOM 686 O O . ASN A 1 88 ? -8.724 6.997 31.857 1.00 53.94 88 ASN A O 1
ATOM 690 N N . ALA A 1 89 ? -7.607 7.426 29.957 1.00 53.28 89 ALA A N 1
ATOM 691 C CA . ALA A 1 89 ? -7.027 8.675 30.438 1.00 53.28 89 ALA A CA 1
ATOM 692 C C . ALA A 1 89 ? -8.089 9.772 30.660 1.00 53.28 89 ALA A C 1
ATOM 694 O O . ALA A 1 89 ? -7.954 10.556 31.598 1.00 53.28 89 ALA A O 1
ATOM 695 N N . GLN A 1 90 ? -9.164 9.813 29.860 1.00 46.72 90 GLN A N 1
ATOM 696 C CA . GLN A 1 90 ? -10.293 10.728 30.087 1.00 46.72 90 GLN A CA 1
ATOM 697 C C . GLN A 1 90 ? -11.190 10.312 31.262 1.00 46.72 90 GLN A C 1
ATOM 699 O O . GLN A 1 90 ? -11.649 11.188 31.987 1.00 46.72 90 GLN A O 1
ATOM 704 N N . ALA A 1 91 ? -11.392 9.013 31.504 1.00 47.66 91 ALA A N 1
ATOM 705 C CA . ALA A 1 91 ? -12.210 8.519 32.621 1.00 47.66 91 ALA A CA 1
ATOM 706 C C . ALA A 1 91 ? -11.574 8.723 34.014 1.00 47.66 91 ALA A C 1
ATOM 708 O O . ALA A 1 91 ? -12.238 8.533 35.026 1.00 47.66 91 ALA A O 1
ATOM 709 N N . THR A 1 92 ? -10.294 9.110 34.081 1.00 46.41 92 THR A N 1
ATOM 710 C CA . THR A 1 92 ? -9.595 9.438 35.343 1.00 46.41 92 THR A CA 1
ATOM 711 C C . THR A 1 92 ? -9.624 10.948 35.650 1.00 46.41 92 THR A C 1
ATOM 713 O O . THR A 1 92 ? -9.050 11.398 36.640 1.00 46.41 92 THR A O 1
ATOM 716 N N . LEU A 1 93 ? -10.267 11.749 34.793 1.00 45.84 93 LEU A N 1
ATOM 717 C CA . LEU A 1 93 ? -10.380 13.207 34.914 1.00 45.84 93 LEU A CA 1
ATOM 718 C C . LEU A 1 93 ? -11.798 13.693 35.276 1.00 45.84 93 LEU A C 1
ATOM 720 O O . LEU A 1 93 ? -12.043 14.899 35.218 1.00 45.84 93 LEU A O 1
ATOM 724 N N . GLU A 1 94 ? -12.688 12.787 35.697 1.00 38.75 94 GLU A N 1
ATOM 725 C CA . GLU A 1 94 ? -13.962 13.104 36.369 1.00 38.75 94 GLU A CA 1
ATOM 726 C C . GLU A 1 94 ? -13.923 12.760 37.865 1.00 38.75 94 GLU A C 1
ATOM 728 O O . GLU A 1 94 ? -13.364 11.696 38.223 1.00 38.75 94 GLU A O 1
#

InterPro domains:
  IPR027417 P-loop containing nucleoside triphosphate hydrolase [SSF52540] (1-92)

Organism: Streptococcus pneumoniae (NCBI:txid1313)

pLDDT: mean 74.4, std 14.04, range [38.75, 91.44]

Foldseek 3Di:
DVVVLCVPNQVQDPVNLVQLVVQCVVVVHDSLVSLCVVVPGPDDDSNSVSSNVVSVVVVVVVVCPVVDDPVVVVVVCCVVVCVVVVVVVVVVVD